Protein AF-A0ABD1VYQ7-F1 (afdb_monomer)

Solvent-accessible surface area (backbone atoms only — not comparable to full-atom values): 8147 Å² total; per-residue (Å²): 111,73,67,60,49,53,51,50,53,52,51,51,54,52,51,51,54,52,51,53,52,49,52,53,50,50,51,54,54,51,54,52,50,52,52,52,52,51,50,53,52,52,53,53,51,52,51,52,55,49,52,52,50,53,52,49,52,54,52,54,50,53,51,52,54,50,54,49,51,51,52,52,51,52,49,52,52,52,54,51,52,48,55,48,51,52,52,50,46,64,75,44,36,84,79,34,71,69,36,50,56,53,52,53,42,53,52,26,49,55,51,45,54,51,51,53,48,44,50,71,80,40,68,87,54,84,53,64,74,53,46,73,71,54,52,72,58,83,77,90,82,84,83,89,127

Organism: NCBI:txid126358

Mean predicted aligned error: 12.28 Å

Secondary structure (DSSP, 8-state):
-HHHHHHHHHHHHHHHHHHHHHHHHHHHHHHHHHHHHHHHHHHHHHHHHHHHHHHHHHHHHHHHHHHHHHHHHHHHHHHHHHHHHHHHHHHHGGGSHHHHHHHHHHHHHHHHHHHHHHHHH-TTS--HHHHTTSPPPP-TT----

Radius of gyration: 52.6 Å; Cα contacts (8 Å, |Δi|>4): 27; chains: 1; bounding box: 105×37×137 Å

pLDDT: mean 91.6, std 10.21, range [45.59, 98.38]

Foldseek 3Di:
DVVVVVVVVVVVVVVVVVVVVVVVVVVVVVVVVVVVVVVVVVVVVVVVVVVVVVVVVVVVVVVVVVVVVVVVVVVVVVVVVVVVVVVVCVVCVCVDPVVVLVVLLVVLVVLVVVLVCCCVVPVVDDCPVVCVVRPHHDPPDPDDD

Structure (mmCIF, N/CA/C/O backbone):
data_AF-A0ABD1VYQ7-F1
#
_entry.id   AF-A0ABD1VYQ7-F1
#
loop_
_atom_site.group_PDB
_atom_site.id
_atom_site.type_symbol
_atom_site.label_atom_id
_atom_site.label_alt_id
_atom_site.label_comp_id
_atom_site.label_asym_id
_atom_site.label_entity_id
_atom_site.label_seq_id
_atom_site.pdbx_PDB_ins_code
_atom_site.Cartn_x
_atom_site.Cartn_y
_atom_site.Cartn_z
_atom_site.occupancy
_atom_site.B_iso_or_equiv
_atom_site.auth_seq_id
_atom_site.auth_comp_id
_atom_site.auth_asym_id
_atom_site.auth_atom_id
_atom_site.pdbx_PDB_model_num
ATOM 1 N N . MET A 1 1 ? 49.068 3.604 -83.133 1.00 63.12 1 MET A N 1
ATOM 2 C CA . MET A 1 1 ? 49.967 4.238 -82.145 1.00 63.12 1 MET A CA 1
ATOM 3 C C . MET A 1 1 ? 49.344 5.484 -81.513 1.00 63.12 1 MET A C 1
ATOM 5 O O . MET A 1 1 ? 49.125 5.443 -80.318 1.00 63.12 1 MET A O 1
ATOM 9 N N . GLU A 1 2 ? 48.982 6.552 -82.245 1.00 71.56 2 GLU A N 1
ATOM 10 C CA . GLU A 1 2 ? 48.307 7.728 -81.630 1.00 71.56 2 GLU A CA 1
ATOM 11 C C . GLU A 1 2 ? 46.858 7.477 -81.169 1.00 71.56 2 GLU A C 1
ATOM 13 O O . GLU A 1 2 ? 46.436 8.017 -80.149 1.00 71.56 2 GLU A O 1
ATOM 18 N N . ALA A 1 3 ? 46.087 6.668 -81.906 1.00 76.12 3 ALA A N 1
ATOM 19 C CA . ALA A 1 3 ? 44.715 6.314 -81.525 1.00 76.12 3 ALA A CA 1
ATOM 20 C C . ALA A 1 3 ? 44.681 5.467 -80.240 1.00 76.12 3 ALA A C 1
ATOM 22 O O . ALA A 1 3 ? 43.918 5.772 -79.328 1.00 76.12 3 ALA A O 1
ATOM 23 N N . ASP A 1 4 ? 45.585 4.490 -80.137 1.00 79.19 4 ASP A N 1
ATOM 24 C CA . ASP A 1 4 ? 45.725 3.611 -78.967 1.00 79.19 4 ASP A CA 1
ATOM 25 C C . ASP A 1 4 ? 46.135 4.396 -77.709 1.00 79.19 4 ASP A C 1
ATOM 27 O O . ASP A 1 4 ? 45.692 4.098 -76.602 1.00 79.19 4 ASP A O 1
ATOM 31 N N . LEU A 1 5 ? 46.953 5.443 -77.879 1.00 79.75 5 LEU A N 1
ATOM 32 C CA . LEU A 1 5 ? 47.380 6.320 -76.786 1.00 79.75 5 LEU A CA 1
ATOM 33 C C . LEU A 1 5 ? 46.206 7.152 -76.246 1.00 79.75 5 LEU A C 1
ATOM 35 O O . LEU A 1 5 ? 45.995 7.212 -75.039 1.00 79.75 5 LEU A O 1
ATOM 39 N N . LYS A 1 6 ? 45.378 7.716 -77.138 1.00 83.88 6 LYS A N 1
ATOM 40 C CA . LYS A 1 6 ? 44.167 8.464 -76.752 1.00 83.88 6 LYS A CA 1
ATOM 41 C C . LYS A 1 6 ? 43.122 7.585 -76.065 1.00 83.88 6 LYS A C 1
ATOM 43 O O . LYS A 1 6 ? 42.448 8.044 -75.144 1.00 83.88 6 LYS A O 1
ATOM 48 N N . GLU A 1 7 ? 42.971 6.341 -76.507 1.00 88.50 7 GLU A N 1
ATOM 49 C CA . GLU A 1 7 ? 42.069 5.376 -75.876 1.00 88.50 7 GLU A CA 1
ATOM 50 C C . GLU A 1 7 ? 42.568 4.972 -74.483 1.00 88.50 7 GLU A C 1
ATOM 52 O O . GLU A 1 7 ? 41.796 4.977 -73.523 1.00 88.50 7 GLU A O 1
ATOM 57 N N . SER A 1 8 ? 43.873 4.721 -74.342 1.00 86.88 8 SER A N 1
ATOM 58 C CA . SER A 1 8 ? 44.510 4.469 -73.046 1.00 86.88 8 SER A CA 1
ATOM 59 C C . SER A 1 8 ? 44.307 5.634 -72.070 1.00 86.88 8 SER A C 1
ATOM 61 O O . SER A 1 8 ? 43.923 5.409 -70.923 1.00 86.88 8 SER A O 1
ATOM 63 N N . ASP A 1 9 ? 44.486 6.879 -72.518 1.00 90.81 9 ASP A N 1
ATOM 64 C CA . ASP A 1 9 ? 44.281 8.070 -71.683 1.00 90.81 9 ASP A CA 1
ATOM 65 C C . ASP A 1 9 ? 42.811 8.248 -71.268 1.00 90.81 9 ASP A C 1
ATOM 67 O O . ASP A 1 9 ? 42.515 8.599 -70.122 1.00 90.81 9 ASP A O 1
ATOM 71 N N . SER A 1 10 ? 41.868 7.954 -72.171 1.00 90.94 10 SER A N 1
ATOM 72 C CA . SER A 1 10 ? 40.433 7.975 -71.861 1.00 90.94 10 SER A CA 1
ATOM 73 C C . SER A 1 10 ? 40.059 6.914 -70.819 1.00 90.94 10 SER A C 1
ATOM 75 O O . SER A 1 10 ? 39.318 7.199 -69.873 1.00 90.94 10 SER A O 1
ATOM 77 N N . ASN A 1 11 ? 40.627 5.713 -70.941 1.00 93.56 11 ASN A N 1
ATOM 78 C CA . ASN A 1 11 ? 40.425 4.620 -69.996 1.00 93.56 11 ASN A CA 1
ATOM 79 C C . ASN A 1 11 ? 41.018 4.937 -68.618 1.00 93.56 11 ASN A C 1
ATOM 81 O O . ASN A 1 11 ? 40.340 4.731 -67.611 1.00 93.56 11 ASN A O 1
ATOM 85 N N . LEU A 1 12 ? 42.228 5.502 -68.559 1.00 93.81 12 LEU A N 1
ATOM 86 C CA . LEU A 1 12 ? 42.844 5.948 -67.305 1.00 93.81 12 LEU A CA 1
ATOM 87 C C . LEU A 1 12 ? 42.006 7.029 -66.617 1.00 93.81 12 LEU A C 1
ATOM 89 O O . LEU A 1 12 ? 41.763 6.943 -65.415 1.00 93.81 12 LEU A O 1
ATOM 93 N N . LEU A 1 13 ? 41.499 8.012 -67.367 1.00 94.19 13 LEU A N 1
ATOM 94 C CA . LEU A 1 13 ? 40.641 9.059 -66.810 1.00 94.19 13 LEU A CA 1
ATOM 95 C C . LEU A 1 13 ? 39.334 8.490 -66.235 1.00 94.19 13 LEU A C 1
ATOM 97 O O . LEU A 1 13 ? 38.886 8.921 -65.169 1.00 94.19 13 LEU A O 1
ATOM 101 N N . ASN A 1 14 ? 38.720 7.528 -66.925 1.00 94.88 14 ASN A N 1
ATOM 102 C CA . ASN A 1 14 ? 37.514 6.859 -66.441 1.00 94.88 14 ASN A CA 1
ATOM 103 C C . ASN A 1 14 ? 37.789 6.025 -65.185 1.00 94.88 14 ASN A C 1
ATOM 105 O O . ASN A 1 14 ? 36.996 6.078 -64.244 1.00 94.88 14 ASN A O 1
ATOM 109 N N . LEU A 1 15 ? 38.919 5.314 -65.139 1.00 95.12 15 LEU A N 1
ATOM 110 C CA . LEU A 1 15 ? 39.322 4.528 -63.975 1.00 95.12 15 LEU A CA 1
ATOM 111 C C . LEU A 1 15 ? 39.554 5.422 -62.748 1.00 95.12 15 LEU A C 1
ATOM 113 O O . LEU A 1 15 ? 39.069 5.112 -61.663 1.00 95.12 15 LEU A O 1
ATOM 117 N N . THR A 1 16 ? 40.221 6.567 -62.926 1.00 94.25 16 THR A N 1
ATOM 118 C CA . THR A 1 16 ? 40.441 7.550 -61.854 1.00 94.25 16 THR A CA 1
ATOM 119 C C . THR A 1 16 ? 39.118 8.068 -61.296 1.00 94.25 16 THR A C 1
ATOM 121 O O . THR A 1 16 ? 38.913 8.048 -60.087 1.00 94.25 16 THR A O 1
ATOM 124 N N . LYS A 1 17 ? 38.161 8.432 -62.162 1.00 95.19 17 LYS A N 1
ATOM 125 C CA . LYS A 1 17 ? 36.826 8.869 -61.718 1.00 95.19 17 LYS A CA 1
ATOM 126 C C . LYS A 1 17 ? 36.084 7.783 -60.943 1.00 95.19 17 LYS A C 1
ATOM 128 O O . LYS A 1 17 ? 35.416 8.087 -59.960 1.00 95.19 17 LYS A O 1
ATOM 133 N N . GLN A 1 18 ? 36.175 6.527 -61.381 1.00 95.56 18 GLN A N 1
ATOM 134 C CA . GLN A 1 18 ? 35.565 5.403 -60.668 1.00 95.56 18 GLN A CA 1
ATOM 135 C C . GLN A 1 18 ? 36.207 5.192 -59.296 1.00 95.56 18 GLN A C 1
ATOM 137 O O . GLN A 1 18 ? 35.486 4.975 -58.322 1.00 95.56 18 GLN A O 1
ATOM 142 N N . LEU A 1 19 ? 37.534 5.301 -59.207 1.00 95.69 19 LEU A N 1
ATOM 143 C CA . LEU A 1 19 ? 38.271 5.181 -57.953 1.00 95.69 19 LEU A CA 1
ATOM 144 C C . LEU A 1 19 ? 37.898 6.297 -56.970 1.00 95.69 19 LEU A C 1
ATOM 146 O O . LEU A 1 19 ? 37.615 6.013 -55.808 1.00 95.69 19 LEU A O 1
ATOM 150 N N . ASP A 1 20 ? 37.821 7.544 -57.434 1.00 95.81 20 ASP A N 1
ATOM 151 C CA . ASP A 1 20 ? 37.406 8.682 -56.607 1.00 95.81 20 ASP A CA 1
ATOM 152 C C . ASP A 1 20 ? 35.987 8.488 -56.062 1.00 95.81 20 ASP A C 1
ATOM 154 O O . ASP A 1 20 ? 35.724 8.716 -54.878 1.00 95.81 20 ASP A O 1
ATOM 158 N N . ASN A 1 21 ? 35.075 7.993 -56.903 1.00 95.88 21 ASN A N 1
ATOM 159 C CA . ASN A 1 21 ? 33.694 7.737 -56.508 1.00 95.88 21 ASN A CA 1
ATOM 160 C C . ASN A 1 21 ? 33.586 6.568 -55.513 1.00 95.88 21 ASN A C 1
ATOM 162 O O . ASN A 1 21 ? 32.807 6.626 -54.556 1.00 95.88 21 ASN A O 1
ATOM 166 N N . ALA A 1 22 ? 34.391 5.518 -55.697 1.00 95.38 22 ALA A N 1
ATOM 167 C CA . ALA A 1 22 ? 34.472 4.395 -54.768 1.00 95.38 22 ALA A CA 1
ATOM 168 C C . ALA A 1 22 ? 35.029 4.839 -53.406 1.00 95.38 22 ALA A C 1
ATOM 170 O O . ALA A 1 22 ? 34.446 4.513 -52.372 1.00 95.38 22 ALA A O 1
ATOM 171 N N . ASN A 1 23 ? 36.086 5.656 -53.399 1.00 96.56 23 ASN A N 1
ATOM 172 C CA . ASN A 1 23 ? 36.675 6.216 -52.183 1.00 96.56 23 ASN A CA 1
ATOM 173 C C . ASN A 1 23 ? 35.684 7.114 -51.427 1.00 96.56 23 ASN A C 1
ATOM 175 O O . ASN A 1 23 ? 35.545 6.995 -50.208 1.00 96.56 23 ASN A O 1
ATOM 179 N N . ALA A 1 24 ? 34.952 7.980 -52.136 1.00 96.00 24 ALA A N 1
ATOM 180 C CA . ALA A 1 24 ? 33.905 8.810 -51.540 1.00 96.00 24 ALA A CA 1
ATOM 181 C C . ALA A 1 24 ? 32.791 7.955 -50.915 1.00 96.00 24 ALA A C 1
ATOM 183 O O . ALA A 1 24 ? 32.386 8.191 -49.776 1.00 96.00 24 ALA A O 1
ATOM 184 N N . THR A 1 25 ? 32.346 6.917 -51.626 1.00 96.12 25 THR A N 1
ATOM 185 C CA . THR A 1 25 ? 31.327 5.983 -51.128 1.00 96.12 25 THR A CA 1
ATOM 186 C C .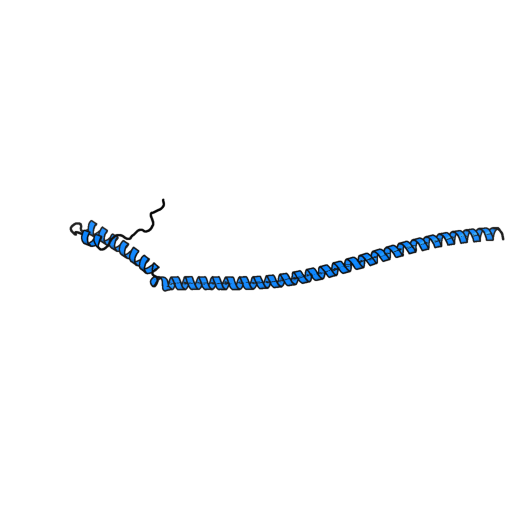 THR A 1 25 ? 31.809 5.233 -49.886 1.00 96.12 25 THR A C 1
ATOM 188 O O . THR A 1 25 ? 31.079 5.136 -48.900 1.00 96.12 25 THR A O 1
ATOM 191 N N . GLN A 1 26 ? 33.053 4.746 -49.890 1.00 96.75 26 GLN A N 1
ATOM 192 C CA . GLN A 1 26 ? 33.647 4.057 -48.746 1.00 96.75 26 GLN A CA 1
ATOM 193 C C . GLN A 1 26 ? 33.742 4.971 -47.522 1.00 96.75 26 GLN A C 1
ATOM 195 O O . GLN A 1 26 ? 33.447 4.531 -46.410 1.00 96.75 26 GLN A O 1
ATOM 200 N N . LYS A 1 27 ? 34.109 6.243 -47.715 1.00 96.94 27 LYS A N 1
ATOM 201 C CA . LYS A 1 27 ? 34.154 7.229 -46.633 1.00 96.94 27 LYS A CA 1
ATOM 202 C C . LYS A 1 27 ? 32.776 7.424 -45.993 1.00 96.94 27 LYS A C 1
ATOM 204 O O . LYS A 1 27 ? 32.659 7.310 -44.777 1.00 96.94 27 LYS A O 1
ATOM 209 N N . VAL A 1 28 ? 31.735 7.637 -46.799 1.00 97.38 28 VAL A N 1
ATOM 210 C CA . VAL A 1 28 ? 30.359 7.798 -46.295 1.00 97.38 28 VAL A CA 1
ATOM 211 C C . VAL A 1 28 ? 29.884 6.537 -45.566 1.00 97.38 28 VAL A C 1
ATOM 213 O O . VAL A 1 28 ? 29.281 6.629 -44.498 1.00 97.38 28 VAL A O 1
ATOM 216 N N . ALA A 1 29 ? 30.189 5.348 -46.095 1.00 96.88 29 ALA A N 1
ATOM 217 C CA . ALA A 1 29 ? 29.842 4.088 -45.442 1.00 96.88 29 ALA A CA 1
ATOM 218 C C . ALA A 1 29 ? 30.548 3.918 -44.084 1.00 96.88 29 ALA A C 1
ATOM 220 O O . ALA A 1 29 ? 29.930 3.448 -43.126 1.00 96.88 29 ALA A O 1
ATOM 221 N N . ALA A 1 30 ? 31.816 4.325 -43.980 1.00 97.50 30 ALA A N 1
ATOM 222 C CA . ALA A 1 30 ? 32.566 4.289 -42.727 1.00 97.50 30 ALA A CA 1
ATOM 223 C C . ALA A 1 30 ? 31.980 5.253 -41.680 1.00 97.50 30 ALA A C 1
ATOM 225 O O . ALA A 1 30 ? 31.756 4.844 -40.541 1.00 97.50 30 ALA A O 1
ATOM 226 N N . GLU A 1 31 ? 31.660 6.489 -42.074 1.00 97.50 31 GLU A N 1
ATOM 227 C CA . GLU A 1 31 ? 31.029 7.489 -41.197 1.00 97.50 31 GLU A CA 1
ATOM 228 C C . GLU A 1 31 ? 29.645 7.025 -40.711 1.00 97.50 31 GLU A C 1
ATOM 230 O O . GLU A 1 31 ? 29.326 7.130 -39.524 1.00 97.50 31 GLU A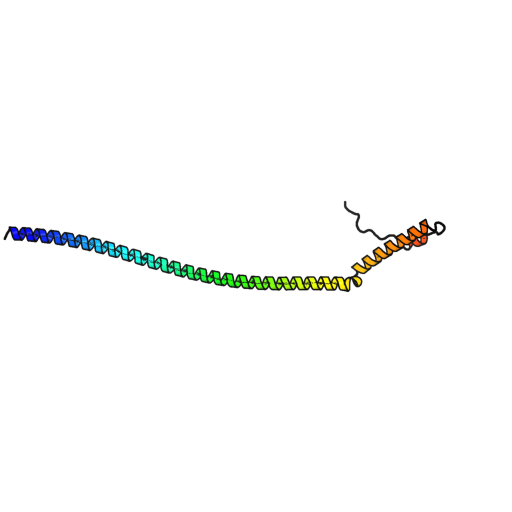 O 1
ATOM 235 N N . ALA A 1 32 ? 28.837 6.436 -41.599 1.00 97.81 32 ALA A N 1
ATOM 236 C CA . ALA A 1 32 ? 27.535 5.877 -41.241 1.00 97.81 32 ALA A CA 1
ATOM 237 C C . ALA A 1 32 ? 27.659 4.714 -40.242 1.00 97.81 32 ALA A C 1
ATOM 239 O O . ALA A 1 32 ? 26.883 4.626 -39.287 1.00 97.81 32 ALA A O 1
ATOM 240 N N . LEU A 1 33 ? 28.653 3.838 -40.425 1.00 97.75 33 LEU A N 1
ATOM 241 C CA . LEU A 1 33 ? 28.913 2.726 -39.511 1.00 97.75 33 LEU A CA 1
ATOM 242 C C . LEU A 1 33 ? 29.394 3.217 -38.139 1.00 97.75 33 LEU A C 1
ATOM 244 O O . LEU A 1 33 ? 28.987 2.673 -37.110 1.00 97.75 33 LEU A O 1
ATOM 248 N N . GLU A 1 34 ? 30.237 4.249 -38.101 1.00 98.12 34 GLU A N 1
ATOM 249 C CA . GLU A 1 34 ? 30.681 4.869 -36.853 1.00 98.12 34 GLU A CA 1
ATOM 250 C C . GLU A 1 34 ? 29.502 5.490 -36.090 1.00 98.12 34 GLU A C 1
ATOM 252 O O . GLU A 1 34 ? 29.325 5.215 -34.899 1.00 98.12 34 GLU A O 1
ATOM 257 N N . ALA A 1 35 ? 28.644 6.246 -36.782 1.00 98.00 35 ALA A N 1
ATOM 258 C CA . ALA A 1 35 ? 27.439 6.831 -36.199 1.00 98.00 35 ALA A CA 1
ATOM 259 C C . ALA A 1 35 ? 26.486 5.754 -35.653 1.00 98.00 35 ALA A C 1
ATOM 261 O O . ALA A 1 35 ? 26.027 5.854 -34.512 1.00 98.00 35 ALA A O 1
ATOM 262 N N . ALA A 1 36 ? 26.252 4.683 -36.417 1.00 97.94 36 ALA A N 1
ATOM 263 C CA . ALA A 1 36 ? 25.416 3.563 -35.988 1.00 97.94 36 ALA A CA 1
ATOM 264 C C . ALA A 1 36 ? 25.991 2.849 -34.753 1.00 97.94 36 ALA A C 1
ATOM 266 O O . ALA A 1 36 ? 25.260 2.526 -33.815 1.00 97.94 36 ALA A O 1
ATOM 267 N N . ASN A 1 37 ? 27.308 2.638 -34.708 1.00 98.06 37 ASN A N 1
ATOM 268 C CA . ASN A 1 37 ? 27.968 2.030 -33.555 1.00 98.06 37 ASN A CA 1
ATOM 269 C C . ASN A 1 37 ? 27.910 2.923 -32.312 1.00 98.06 37 ASN A C 1
ATOM 271 O O . ASN A 1 37 ? 27.745 2.414 -31.200 1.00 98.06 37 ASN A O 1
ATOM 275 N N . LYS A 1 38 ? 28.026 4.243 -32.483 1.00 98.25 38 LYS A N 1
ATOM 276 C CA . LYS A 1 38 ? 27.874 5.207 -31.392 1.00 98.25 38 LYS A CA 1
ATOM 277 C C . LYS A 1 38 ? 26.459 5.166 -30.817 1.00 98.25 38 LYS A C 1
ATOM 279 O O . LYS A 1 38 ? 26.308 5.057 -29.602 1.00 98.25 38 LYS A O 1
ATOM 284 N N . GLU A 1 39 ? 25.446 5.176 -31.678 1.00 98.00 39 GLU A N 1
ATOM 285 C CA . GLU A 1 39 ? 24.047 5.112 -31.248 1.00 98.00 39 GLU A CA 1
ATOM 286 C C . GLU A 1 39 ? 23.722 3.781 -30.564 1.00 98.00 39 GLU A C 1
ATOM 288 O O . GLU A 1 39 ? 23.113 3.760 -29.497 1.00 98.00 39 GLU A O 1
ATOM 293 N N . LYS A 1 40 ? 24.231 2.664 -31.095 1.00 98.25 40 LYS A N 1
ATOM 294 C CA . LYS A 1 40 ? 24.101 1.351 -30.452 1.00 98.25 40 LYS A CA 1
ATOM 295 C C . LYS A 1 40 ? 24.666 1.347 -29.029 1.00 98.25 40 LYS A C 1
ATOM 297 O O . LYS A 1 40 ? 24.041 0.790 -28.132 1.00 98.25 40 LYS A O 1
ATOM 302 N N . ARG A 1 41 ? 25.840 1.950 -28.803 1.00 98.25 41 ARG A N 1
ATOM 303 C CA . ARG A 1 41 ? 26.426 2.050 -27.453 1.00 98.25 41 ARG A CA 1
ATOM 304 C C . ARG A 1 41 ? 25.568 2.907 -26.526 1.00 98.25 41 ARG A C 1
ATOM 306 O O . ARG A 1 41 ? 25.369 2.515 -25.384 1.00 98.25 41 ARG A O 1
ATOM 313 N N . ARG A 1 42 ? 25.044 4.030 -27.024 1.00 98.38 42 ARG A N 1
ATOM 314 C CA . ARG A 1 42 ? 24.150 4.916 -26.266 1.00 98.38 42 ARG A CA 1
ATOM 315 C C . ARG A 1 42 ? 22.897 4.167 -25.801 1.00 98.38 42 ARG A C 1
ATOM 317 O O . ARG A 1 42 ? 22.602 4.167 -24.614 1.00 98.38 42 ARG A O 1
ATOM 324 N N . LEU A 1 43 ? 22.230 3.461 -26.714 1.00 98.38 43 LEU A N 1
ATOM 325 C CA . LEU A 1 43 ? 21.032 2.674 -26.410 1.00 98.38 43 LEU A CA 1
ATOM 326 C C . LEU A 1 43 ? 21.305 1.522 -25.434 1.00 98.38 43 LEU A C 1
ATOM 328 O O . LEU A 1 43 ? 20.471 1.235 -24.582 1.00 98.38 43 LEU A O 1
ATOM 332 N N . LEU A 1 44 ? 22.466 0.865 -25.536 1.00 98.25 44 LEU A N 1
ATOM 333 C CA . LEU A 1 44 ? 22.857 -0.179 -24.583 1.00 98.25 44 LEU A CA 1
ATOM 334 C C . LEU A 1 44 ? 23.044 0.373 -23.169 1.00 98.25 44 LEU A C 1
ATOM 336 O O . LEU A 1 44 ? 22.687 -0.302 -22.209 1.00 98.25 44 LEU A O 1
ATOM 340 N N . GLU A 1 45 ? 23.593 1.577 -23.035 1.00 98.31 45 GLU A N 1
ATOM 341 C CA . GLU A 1 45 ? 23.772 2.203 -21.726 1.00 98.31 45 GLU A CA 1
ATOM 342 C C . GLU A 1 45 ? 22.437 2.667 -21.130 1.00 98.31 45 GLU A C 1
ATOM 344 O O . GLU A 1 45 ? 22.168 2.426 -19.957 1.00 98.31 45 GLU A O 1
ATOM 349 N N . GLU A 1 46 ? 21.548 3.231 -21.954 1.00 98.31 46 GLU A N 1
ATOM 350 C CA . GLU A 1 46 ? 20.180 3.555 -21.528 1.00 98.31 46 GLU A CA 1
ATOM 351 C C . GLU A 1 46 ? 19.402 2.314 -21.084 1.00 98.31 46 GLU A C 1
ATOM 353 O O . GLU A 1 46 ? 18.675 2.367 -20.095 1.00 98.31 46 GLU A O 1
ATOM 358 N N . ALA A 1 47 ? 19.558 1.192 -21.793 1.00 98.19 47 ALA A N 1
ATOM 359 C CA . ALA A 1 47 ? 18.913 -0.063 -21.425 1.00 98.19 47 ALA A CA 1
ATOM 360 C C . ALA A 1 47 ? 19.387 -0.558 -20.051 1.00 98.19 47 ALA A C 1
ATOM 362 O O . ALA A 1 47 ? 18.554 -0.877 -19.209 1.00 98.19 47 ALA A O 1
ATOM 363 N N . LYS A 1 48 ? 20.701 -0.537 -19.786 1.00 98.00 48 LYS A N 1
ATOM 364 C CA . LYS A 1 48 ? 21.248 -0.914 -18.472 1.00 98.00 48 LYS A CA 1
ATOM 365 C C . LYS A 1 48 ? 20.741 -0.016 -17.350 1.00 98.00 48 LYS A C 1
ATOM 367 O O . LYS A 1 48 ? 20.320 -0.520 -16.317 1.00 98.00 48 LYS A O 1
ATOM 372 N N . SER A 1 49 ? 20.742 1.300 -17.566 1.00 97.88 49 SER A N 1
ATOM 373 C CA . SER A 1 49 ? 20.241 2.252 -16.571 1.00 97.88 49 SER A CA 1
ATOM 374 C C . SER A 1 49 ? 18.762 2.006 -16.250 1.00 97.88 49 SER A C 1
ATOM 376 O O . SER A 1 49 ? 18.374 2.034 -15.084 1.00 97.88 49 SER A O 1
ATOM 378 N N . ARG A 1 50 ? 17.941 1.692 -17.262 1.00 97.94 50 ARG A N 1
ATOM 379 C CA . ARG A 1 50 ? 16.534 1.315 -17.055 1.00 97.94 50 ARG A CA 1
ATOM 380 C C . ARG A 1 50 ? 16.384 -0.015 -16.323 1.00 97.94 50 ARG A C 1
ATOM 382 O O . ARG A 1 50 ? 15.492 -0.137 -15.490 1.00 97.94 50 ARG A O 1
ATOM 389 N N . ASP A 1 51 ? 17.230 -1.001 -16.609 1.00 98.19 51 ASP A N 1
ATOM 390 C CA . ASP A 1 51 ? 17.204 -2.287 -15.904 1.00 98.19 51 ASP A CA 1
ATOM 391 C C . ASP A 1 51 ? 17.522 -2.114 -14.408 1.00 98.19 51 ASP A C 1
ATOM 393 O O . ASP A 1 51 ? 16.867 -2.724 -13.559 1.00 98.19 51 ASP A O 1
ATOM 397 N N . GLU A 1 52 ? 18.475 -1.240 -14.072 1.00 97.94 52 GLU A N 1
ATOM 398 C CA . GLU A 1 52 ? 18.795 -0.875 -12.688 1.00 97.94 52 GLU A CA 1
ATOM 399 C C . GLU A 1 52 ? 17.623 -0.164 -11.998 1.00 97.94 52 GLU A C 1
ATOM 401 O O . GLU A 1 52 ? 17.255 -0.533 -10.880 1.00 97.94 52 GLU A O 1
ATOM 406 N N . GLU A 1 53 ? 16.982 0.794 -12.675 1.00 98.19 53 GLU A N 1
ATOM 407 C CA . GLU A 1 53 ? 15.795 1.494 -12.166 1.00 98.19 53 GLU A CA 1
ATOM 408 C C . GLU A 1 53 ? 14.634 0.520 -11.907 1.00 98.19 53 GLU A C 1
ATOM 410 O O . GLU A 1 53 ? 14.049 0.512 -10.822 1.00 98.19 53 GLU A O 1
ATOM 415 N N . ILE A 1 54 ? 14.345 -0.372 -12.860 1.00 98.25 54 ILE A N 1
ATOM 416 C CA . ILE A 1 54 ? 13.312 -1.406 -12.716 1.00 98.25 54 ILE A CA 1
ATOM 417 C C . ILE A 1 54 ? 13.639 -2.341 -11.547 1.00 98.25 54 ILE A C 1
ATOM 419 O O . ILE A 1 54 ? 12.739 -2.730 -10.797 1.00 98.25 54 ILE A O 1
ATOM 423 N N . SER A 1 55 ? 14.908 -2.713 -11.368 1.00 97.50 55 SER A N 1
ATOM 424 C CA . SER A 1 55 ? 15.331 -3.530 -10.229 1.00 97.50 55 SER A CA 1
ATOM 425 C C . SER A 1 55 ? 15.116 -2.807 -8.896 1.00 97.50 55 SER A C 1
ATOM 427 O O . SER A 1 55 ? 14.675 -3.439 -7.934 1.00 97.50 55 SER A O 1
ATOM 429 N N . GLY A 1 56 ? 15.397 -1.502 -8.834 1.00 98.25 56 GLY A N 1
ATOM 430 C CA . GLY A 1 56 ? 15.120 -0.664 -7.666 1.00 98.25 56 GLY A CA 1
ATOM 431 C C . GLY A 1 56 ? 13.628 -0.633 -7.335 1.00 98.25 56 GLY A C 1
ATOM 432 O O . GLY A 1 56 ? 13.232 -1.019 -6.238 1.00 98.25 56 GLY A O 1
ATOM 433 N N . LEU A 1 57 ? 12.791 -0.318 -8.325 1.00 98.38 57 LEU A N 1
ATOM 434 C CA . LEU A 1 57 ? 11.335 -0.264 -8.165 1.00 98.38 57 LEU A CA 1
ATOM 435 C C . LEU A 1 57 ? 10.732 -1.600 -7.711 1.00 98.38 57 LEU A C 1
ATOM 437 O O . LEU A 1 57 ? 9.808 -1.620 -6.902 1.00 98.38 57 LEU A O 1
ATOM 441 N N . ARG A 1 58 ? 11.257 -2.733 -8.194 1.00 98.12 58 ARG A N 1
ATOM 442 C CA . ARG A 1 58 ? 10.820 -4.064 -7.737 1.00 98.12 58 ARG A CA 1
ATOM 443 C C . ARG A 1 58 ? 11.135 -4.309 -6.265 1.00 98.12 58 ARG A C 1
ATOM 445 O O . ARG A 1 58 ? 10.337 -4.942 -5.579 1.00 98.12 58 ARG A O 1
ATOM 452 N N . LYS A 1 59 ? 12.285 -3.831 -5.788 1.00 98.06 59 LYS A N 1
ATOM 453 C CA . LYS A 1 59 ? 12.664 -3.936 -4.377 1.00 98.06 59 LYS A CA 1
ATOM 454 C C . LYS A 1 59 ? 11.766 -3.060 -3.505 1.00 98.06 59 LYS A C 1
ATOM 456 O O . LYS A 1 59 ? 11.282 -3.531 -2.482 1.00 98.06 59 LYS A O 1
ATOM 461 N N . ASP A 1 60 ? 11.513 -1.828 -3.933 1.00 98.19 60 ASP A N 1
ATOM 462 C CA . ASP A 1 60 ? 10.645 -0.904 -3.201 1.00 98.19 60 ASP A CA 1
ATOM 463 C C . ASP A 1 60 ? 9.207 -1.428 -3.124 1.00 98.19 60 ASP A C 1
ATOM 465 O O . ASP A 1 60 ? 8.586 -1.368 -2.065 1.00 98.19 60 ASP A O 1
ATOM 469 N N . LEU A 1 61 ? 8.704 -2.026 -4.210 1.00 98.12 61 LEU A N 1
ATOM 470 C CA . LEU A 1 61 ? 7.398 -2.682 -4.223 1.00 98.12 61 LEU A CA 1
ATOM 471 C C . LEU A 1 61 ? 7.325 -3.837 -3.214 1.00 98.12 61 LEU A C 1
ATOM 473 O O . LEU A 1 61 ? 6.350 -3.927 -2.475 1.00 98.12 61 LEU A O 1
ATOM 477 N N . ALA A 1 62 ? 8.351 -4.691 -3.156 1.00 97.50 62 ALA A N 1
ATOM 478 C CA . ALA A 1 62 ? 8.391 -5.800 -2.203 1.00 97.50 62 ALA A CA 1
ATOM 479 C C . ALA A 1 62 ? 8.380 -5.304 -0.746 1.00 97.50 62 ALA A C 1
ATOM 481 O O . ALA A 1 62 ? 7.623 -5.823 0.071 1.00 97.50 62 ALA A O 1
ATOM 482 N N . ASN A 1 63 ? 9.152 -4.257 -0.439 1.00 97.75 63 ASN A N 1
ATOM 483 C CA . ASN A 1 63 ? 9.148 -3.645 0.892 1.00 97.75 63 ASN A CA 1
ATOM 484 C C . ASN A 1 63 ? 7.765 -3.069 1.239 1.00 97.75 63 ASN A C 1
ATOM 486 O O . ASN A 1 63 ? 7.244 -3.328 2.318 1.00 97.75 63 ASN A O 1
ATOM 490 N N . ALA A 1 64 ? 7.135 -2.346 0.308 1.00 97.75 64 ALA A N 1
ATOM 491 C CA . ALA A 1 64 ? 5.808 -1.771 0.523 1.00 97.75 64 ALA A CA 1
ATOM 492 C C . ALA A 1 64 ? 4.722 -2.843 0.743 1.00 97.75 64 ALA A C 1
ATOM 494 O O . ALA A 1 64 ? 3.770 -2.629 1.497 1.00 97.75 64 ALA A O 1
ATOM 495 N N . GLU A 1 65 ? 4.842 -4.004 0.094 1.00 97.81 65 GLU A N 1
ATOM 496 C CA . GLU A 1 65 ? 3.956 -5.145 0.340 1.00 97.81 65 GLU A CA 1
ATOM 497 C C . GLU A 1 65 ? 4.139 -5.738 1.740 1.00 97.81 65 GLU A C 1
ATOM 499 O O . GLU A 1 65 ? 3.152 -6.146 2.357 1.00 97.81 65 GLU A O 1
ATOM 504 N N . ASP A 1 66 ? 5.368 -5.786 2.251 1.00 97.81 66 ASP A N 1
ATOM 505 C CA . ASP A 1 66 ? 5.644 -6.266 3.604 1.00 97.81 66 ASP A CA 1
ATOM 506 C C . ASP A 1 66 ? 5.161 -5.271 4.668 1.00 97.81 66 ASP A C 1
ATOM 508 O O . ASP A 1 66 ? 4.441 -5.681 5.583 1.00 97.81 66 ASP A O 1
ATOM 512 N N . ASP A 1 67 ? 5.403 -3.970 4.480 1.00 98.00 67 ASP A N 1
ATOM 513 C CA . ASP A 1 67 ? 4.869 -2.904 5.342 1.00 98.00 67 ASP A CA 1
ATOM 514 C C . ASP A 1 67 ? 3.334 -2.967 5.417 1.00 98.00 67 ASP A C 1
ATOM 516 O O . ASP A 1 67 ? 2.726 -2.843 6.485 1.00 98.00 67 ASP A O 1
ATOM 520 N N . LYS A 1 68 ? 2.677 -3.217 4.276 1.00 97.94 68 LYS A N 1
ATOM 521 C CA . LYS A 1 68 ? 1.222 -3.382 4.219 1.00 97.94 68 LYS A CA 1
ATOM 522 C C . LYS A 1 68 ? 0.752 -4.581 5.047 1.00 97.94 68 LYS A C 1
ATOM 524 O O . LYS A 1 68 ? -0.248 -4.463 5.757 1.00 97.94 68 LYS A O 1
ATOM 529 N N . LYS A 1 69 ? 1.436 -5.728 4.970 1.00 97.44 69 LYS A N 1
ATOM 530 C CA . LYS A 1 69 ? 1.082 -6.918 5.768 1.00 97.44 69 LYS A CA 1
ATOM 531 C C . LYS A 1 69 ? 1.232 -6.645 7.261 1.00 97.44 69 LYS A C 1
ATOM 533 O O . LYS A 1 69 ? 0.370 -7.060 8.034 1.00 97.44 69 LYS A O 1
ATOM 538 N N . GLU A 1 70 ? 2.297 -5.954 7.662 1.00 97.38 70 GLU A N 1
ATOM 539 C CA . GLU A 1 70 ? 2.520 -5.584 9.061 1.00 97.38 70 GLU A CA 1
ATOM 540 C C . GLU A 1 70 ? 1.417 -4.646 9.566 1.00 97.38 70 GLU A C 1
ATOM 542 O O . GLU A 1 70 ? 0.819 -4.898 10.614 1.00 97.38 70 GLU A O 1
ATOM 547 N N . ALA A 1 71 ? 1.053 -3.631 8.778 1.00 97.56 71 ALA A N 1
ATOM 548 C CA . ALA A 1 71 ? -0.044 -2.728 9.107 1.00 97.56 71 ALA A CA 1
ATOM 549 C C . ALA A 1 71 ? -1.395 -3.460 9.227 1.00 97.56 71 ALA A C 1
ATOM 551 O O . ALA A 1 71 ? -2.167 -3.204 10.154 1.00 97.56 71 ALA A O 1
ATOM 552 N N . GLU A 1 72 ? -1.690 -4.401 8.324 1.00 97.81 72 GLU A N 1
ATOM 553 C CA . GLU A 1 72 ? -2.903 -5.225 8.393 1.00 97.81 72 GLU A CA 1
ATOM 554 C C . GLU A 1 72 ? -2.918 -6.142 9.626 1.00 97.81 72 GLU A C 1
ATOM 556 O O . GLU A 1 72 ? -3.973 -6.324 10.242 1.00 97.81 72 GLU A O 1
ATOM 561 N N . ALA A 1 73 ? -1.769 -6.701 10.013 1.00 97.25 73 ALA A N 1
ATOM 562 C CA . ALA A 1 73 ? -1.639 -7.495 11.231 1.00 97.25 73 ALA A CA 1
ATOM 563 C C . ALA A 1 73 ? -1.869 -6.639 12.487 1.00 97.25 73 ALA A C 1
ATOM 565 O O . ALA A 1 73 ? -2.676 -7.016 13.339 1.00 97.25 73 ALA A O 1
ATOM 566 N N . GLY A 1 74 ? -1.245 -5.459 12.559 1.00 97.62 74 GLY A N 1
ATOM 567 C CA . GLY A 1 74 ? -1.435 -4.515 13.661 1.00 97.62 74 GLY A CA 1
ATOM 568 C C . GLY A 1 74 ? -2.886 -4.047 13.787 1.00 97.62 74 GLY A C 1
ATOM 569 O O . GLY A 1 74 ? -3.435 -4.005 14.888 1.00 97.62 74 GLY A O 1
ATOM 570 N N . LYS A 1 75 ? -3.560 -3.783 12.660 1.00 97.88 75 LYS A N 1
ATOM 571 C CA . LYS A 1 75 ? -4.989 -3.442 12.650 1.00 97.88 75 LYS A CA 1
ATOM 572 C C . LYS A 1 75 ? -5.844 -4.552 13.270 1.00 97.88 75 LYS A C 1
ATOM 574 O O . LYS A 1 75 ? -6.659 -4.262 14.142 1.00 97.88 75 LYS A O 1
ATOM 579 N N . LYS A 1 76 ? -5.637 -5.811 12.868 1.00 97.81 76 LYS A N 1
ATOM 580 C CA . LYS A 1 76 ? -6.376 -6.957 13.429 1.00 97.81 76 LYS A CA 1
ATOM 581 C C . LYS A 1 76 ? -6.136 -7.124 14.926 1.00 97.81 76 LYS A C 1
ATOM 583 O O . LYS A 1 76 ? -7.058 -7.479 15.654 1.00 97.81 76 LYS A O 1
ATOM 588 N N . GLU A 1 77 ? -4.915 -6.873 15.392 1.00 98.00 77 GLU A N 1
ATOM 589 C CA . GLU A 1 77 ? -4.603 -6.930 16.818 1.00 98.00 77 GLU A CA 1
ATOM 590 C C . GLU A 1 77 ?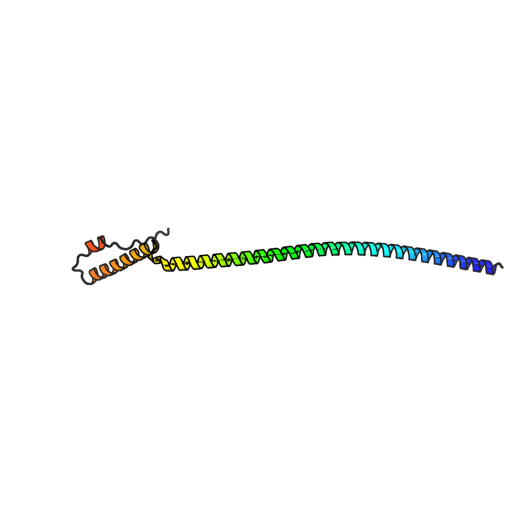 -5.357 -5.851 17.606 1.00 98.00 77 GLU A C 1
ATOM 592 O O . GLU A 1 77 ? -5.938 -6.149 18.650 1.00 98.00 77 GLU A O 1
ATOM 597 N N . VAL A 1 78 ? -5.397 -4.614 17.103 1.00 97.81 78 VAL A N 1
ATOM 598 C CA . VAL A 1 78 ? -6.155 -3.521 17.731 1.00 97.81 78 VAL A CA 1
ATOM 599 C C . VAL A 1 78 ? -7.651 -3.826 17.746 1.00 97.81 78 VAL A C 1
ATOM 601 O O . VAL A 1 78 ? -8.283 -3.670 18.788 1.00 97.81 78 VAL A O 1
ATOM 604 N N . GLU A 1 79 ? -8.209 -4.311 16.635 1.00 97.88 79 GLU A N 1
ATOM 605 C CA . GLU A 1 79 ? -9.618 -4.721 16.555 1.00 97.88 79 GLU A CA 1
ATOM 606 C C . GLU A 1 79 ? -9.939 -5.833 17.565 1.00 97.88 79 GLU A C 1
ATOM 608 O O . GLU A 1 79 ? -10.941 -5.753 18.273 1.00 97.88 79 GLU A O 1
ATOM 613 N N . ALA A 1 80 ? -9.064 -6.834 17.703 1.00 97.75 80 ALA A N 1
ATOM 614 C CA . ALA A 1 80 ? -9.235 -7.903 18.684 1.00 97.75 80 ALA A CA 1
ATOM 615 C C . ALA A 1 80 ? -9.142 -7.394 20.132 1.00 97.75 80 ALA A C 1
ATOM 617 O O . ALA A 1 80 ? -9.921 -7.812 20.988 1.00 97.75 80 ALA A O 1
ATOM 618 N N . ARG A 1 81 ? -8.208 -6.478 20.423 1.00 97.19 81 ARG A N 1
ATOM 619 C CA . ARG A 1 81 ? -8.084 -5.852 21.749 1.00 97.19 81 ARG A CA 1
ATOM 620 C C . ARG A 1 81 ? -9.316 -5.024 22.095 1.00 97.19 81 ARG A C 1
ATOM 622 O O . ARG A 1 81 ? -9.782 -5.113 23.226 1.00 97.19 81 ARG A O 1
ATOM 629 N N . LEU A 1 82 ? -9.847 -4.264 21.136 1.00 97.38 82 LEU A N 1
ATOM 630 C CA . LEU A 1 82 ? -11.065 -3.480 21.323 1.00 97.38 82 LEU A CA 1
ATOM 631 C C . LEU A 1 82 ? -12.267 -4.392 21.586 1.00 97.38 82 LEU A C 1
ATOM 633 O O . LEU A 1 82 ? -12.943 -4.209 22.590 1.00 97.38 82 LEU A O 1
ATOM 637 N N . ALA A 1 83 ? -12.468 -5.424 20.762 1.00 97.44 83 ALA A N 1
ATOM 638 C CA . ALA A 1 83 ? -13.558 -6.381 20.949 1.00 97.44 83 ALA A CA 1
ATOM 639 C C . ALA A 1 83 ? -13.483 -7.089 22.315 1.00 97.44 83 ALA A C 1
ATOM 641 O O . ALA A 1 83 ? -14.499 -7.272 22.982 1.00 97.44 83 ALA A O 1
ATOM 642 N N . ASN A 1 84 ? -12.276 -7.450 22.763 1.00 96.81 84 ASN A N 1
ATOM 643 C CA . ASN A 1 84 ? -12.077 -8.029 24.091 1.00 96.81 84 ASN A CA 1
ATOM 644 C C . ASN A 1 84 ? -12.372 -7.026 25.212 1.00 96.81 84 ASN A C 1
ATOM 646 O O . ASN A 1 84 ? -12.996 -7.402 26.198 1.00 96.81 84 ASN A O 1
ATOM 650 N N . ALA A 1 85 ? -11.947 -5.768 25.073 1.00 95.12 85 ALA A N 1
ATOM 651 C CA . ALA A 1 85 ? -12.222 -4.726 26.058 1.00 95.12 85 ALA A CA 1
ATOM 652 C C . ALA A 1 85 ? -13.723 -4.410 26.155 1.00 95.12 85 ALA A C 1
ATOM 654 O O . ALA A 1 85 ? -14.245 -4.257 27.255 1.00 95.12 85 ALA A O 1
ATOM 655 N N . GLU A 1 86 ? -14.432 -4.364 25.025 1.00 95.56 86 GLU A N 1
ATOM 656 C CA . GLU A 1 86 ? -15.888 -4.200 24.987 1.00 95.56 86 GLU A CA 1
ATOM 657 C C . GLU A 1 86 ? -16.600 -5.380 25.654 1.00 95.56 86 GLU A C 1
ATOM 659 O O . GLU A 1 86 ? -17.484 -5.181 26.488 1.00 95.56 86 GLU A O 1
ATOM 664 N N . ALA A 1 87 ? -16.195 -6.611 25.332 1.00 95.88 87 ALA A N 1
ATOM 665 C CA . ALA A 1 87 ? -16.761 -7.808 25.943 1.00 95.88 87 ALA A CA 1
ATOM 666 C C . ALA A 1 87 ? -16.528 -7.842 27.461 1.00 95.88 87 ALA A C 1
ATOM 668 O O . ALA A 1 87 ? -17.451 -8.155 28.215 1.00 95.88 87 ALA A O 1
ATOM 669 N N . ASP A 1 88 ? -15.322 -7.488 27.910 1.00 95.56 88 ASP A N 1
ATOM 670 C CA . ASP A 1 88 ? -14.973 -7.418 29.330 1.00 95.56 88 ASP A CA 1
ATOM 671 C C . ASP A 1 88 ? -15.762 -6.320 30.056 1.00 95.56 88 ASP A C 1
ATOM 673 O O . ASP A 1 88 ? -16.319 -6.562 31.128 1.00 95.56 88 ASP A O 1
ATOM 677 N N . PHE A 1 89 ? -15.900 -5.143 29.437 1.00 92.31 89 PHE A N 1
ATOM 678 C CA . PHE A 1 89 ? -16.720 -4.060 29.969 1.00 92.31 89 PHE A CA 1
ATOM 679 C C . PHE A 1 89 ? -18.182 -4.483 30.126 1.00 92.31 89 PHE A C 1
ATOM 681 O O . PHE A 1 89 ? -18.755 -4.293 31.194 1.00 92.31 89 PHE A O 1
ATOM 688 N N . VAL A 1 90 ? -18.792 -5.092 29.104 1.00 93.25 90 VAL A N 1
ATOM 689 C CA . VAL A 1 90 ? -20.191 -5.548 29.169 1.00 93.25 90 VAL A CA 1
ATOM 690 C C . VAL A 1 90 ? -20.368 -6.626 30.237 1.00 93.25 90 VAL A C 1
ATOM 692 O O . VAL A 1 90 ? -21.311 -6.557 31.027 1.00 93.25 90 VAL A O 1
ATOM 695 N N . ALA A 1 91 ? -19.456 -7.600 30.303 1.00 95.06 91 ALA A N 1
ATOM 696 C CA . ALA A 1 91 ? -19.510 -8.667 31.299 1.00 95.06 91 ALA A CA 1
ATOM 697 C C . ALA A 1 91 ? -19.423 -8.121 32.733 1.00 95.06 91 ALA A C 1
ATOM 699 O O . ALA A 1 91 ? -20.111 -8.613 33.630 1.00 95.06 91 ALA A O 1
ATOM 700 N N . ASN A 1 92 ? -18.623 -7.073 32.938 1.00 93.81 92 ASN A N 1
ATOM 701 C CA . ASN A 1 92 ? -18.346 -6.495 34.248 1.00 93.81 92 ASN A CA 1
ATOM 702 C C . ASN A 1 92 ? -19.053 -5.160 34.501 1.00 93.81 92 ASN A C 1
ATOM 704 O O . ASN A 1 92 ? -18.766 -4.518 35.509 1.00 93.81 92 ASN A O 1
ATOM 708 N N . PHE A 1 93 ? -19.998 -4.755 33.646 1.00 92.94 93 PHE A N 1
ATOM 709 C CA . PHE A 1 93 ? -20.655 -3.449 33.742 1.00 92.94 93 PHE A CA 1
ATOM 710 C C . PHE A 1 93 ? -21.267 -3.226 35.125 1.00 92.94 93 PHE A C 1
ATOM 712 O O . PHE A 1 93 ? -21.085 -2.170 35.721 1.00 92.94 93 PHE A O 1
ATOM 719 N N . HIS A 1 94 ? -21.894 -4.261 35.684 1.00 92.56 94 HIS A N 1
ATOM 720 C CA . HIS A 1 94 ? -22.505 -4.250 37.013 1.00 92.56 94 HIS A CA 1
ATOM 721 C C . HIS A 1 94 ? -21.537 -3.950 38.171 1.00 92.56 94 HIS A C 1
ATOM 723 O O . HIS A 1 94 ? -21.980 -3.578 39.253 1.00 92.56 94 HIS A O 1
ATOM 729 N N . ASN 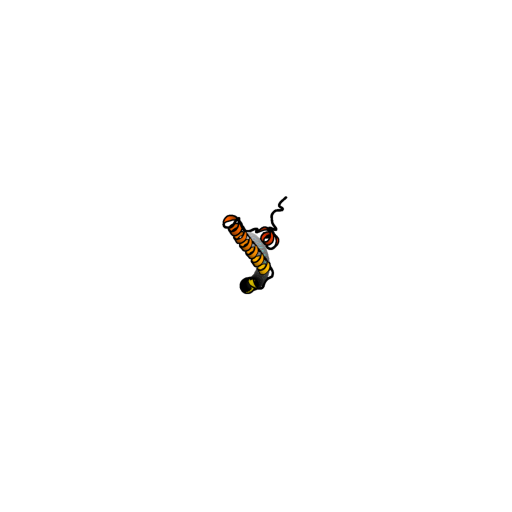A 1 95 ? -20.227 -4.097 37.954 1.00 93.06 95 ASN A N 1
ATOM 730 C CA . ASN A 1 95 ? -19.184 -3.785 38.932 1.00 93.06 95 ASN A CA 1
ATOM 731 C C . ASN A 1 95 ? -18.598 -2.377 38.746 1.00 93.06 95 ASN A C 1
ATOM 733 O O . ASN A 1 95 ? -17.634 -2.020 39.422 1.00 93.06 95 ASN A O 1
ATOM 737 N N . THR A 1 96 ? -19.126 -1.589 37.808 1.00 89.81 96 THR A N 1
ATOM 738 C CA . THR A 1 96 ? -18.642 -0.235 37.527 1.00 89.81 96 THR A CA 1
ATOM 739 C C . THR A 1 96 ? -19.420 0.811 38.319 1.00 89.81 96 THR A C 1
ATOM 741 O O . THR A 1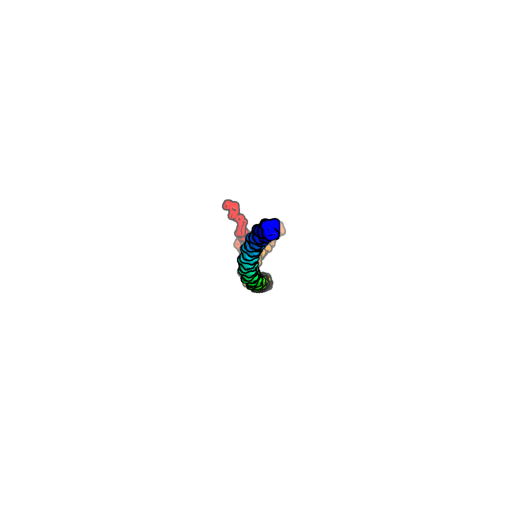 96 ? -20.604 0.648 38.604 1.00 89.81 96 THR A O 1
ATOM 744 N N . GLU A 1 97 ? -18.772 1.940 38.609 1.00 90.69 97 GLU A N 1
ATOM 745 C CA . GLU A 1 97 ? -19.433 3.116 39.190 1.00 90.69 97 GLU A CA 1
ATOM 746 C C . GLU A 1 97 ? -20.576 3.633 38.298 1.00 90.69 97 GLU A C 1
ATOM 748 O O . GLU A 1 97 ? -21.612 4.065 38.797 1.00 90.69 97 GLU A O 1
ATOM 753 N N . ALA A 1 98 ? -20.437 3.496 36.973 1.00 88.06 98 ALA A N 1
ATOM 754 C CA . ALA A 1 98 ? -21.491 3.827 36.020 1.00 88.06 98 ALA A CA 1
ATOM 755 C C . ALA A 1 98 ? -22.764 2.996 36.248 1.00 88.06 98 ALA A C 1
ATOM 757 O O . ALA A 1 98 ? -23.865 3.539 36.168 1.00 88.06 98 ALA A O 1
ATOM 758 N N . TYR A 1 99 ? -22.631 1.705 36.575 1.00 91.38 99 TYR A N 1
ATOM 759 C CA . TYR A 1 99 ? -23.784 0.887 36.943 1.00 91.38 99 TYR A CA 1
ATOM 760 C C . TYR A 1 99 ? -24.383 1.302 38.283 1.00 91.38 99 TYR A C 1
ATOM 762 O O . TYR A 1 99 ? -25.602 1.327 38.394 1.00 91.38 99 TYR A O 1
ATOM 770 N N . THR A 1 100 ? -23.570 1.661 39.280 1.00 91.50 100 THR A N 1
ATOM 771 C CA . THR A 1 100 ? -24.084 2.177 40.559 1.00 91.50 100 THR A CA 1
ATOM 772 C C . THR A 1 100 ? -24.955 3.412 40.337 1.00 91.50 100 THR A C 1
ATOM 774 O O . THR A 1 100 ? -26.104 3.431 40.768 1.00 91.50 100 THR A O 1
ATOM 777 N N . ASN A 1 101 ? -24.466 4.390 39.570 1.00 90.44 101 ASN A N 1
ATOM 778 C CA . ASN A 1 101 ? -25.226 5.600 39.244 1.00 90.44 101 ASN A CA 1
ATOM 779 C C . ASN A 1 101 ? -26.496 5.281 38.437 1.00 90.44 101 ASN A C 1
ATOM 781 O O . ASN A 1 101 ? -27.568 5.815 38.721 1.00 90.44 101 ASN A O 1
ATOM 785 N N . PHE A 1 102 ? -26.394 4.375 37.459 1.00 89.31 102 PHE A N 1
ATOM 786 C CA . PHE A 1 102 ? -27.539 3.887 36.687 1.00 89.31 102 PHE A CA 1
ATOM 787 C C . PHE A 1 102 ? -28.596 3.225 37.586 1.00 89.31 102 PHE A C 1
ATOM 789 O O . PHE A 1 102 ? -29.782 3.542 37.491 1.00 89.31 102 PHE A O 1
ATOM 796 N N . ALA A 1 103 ? -28.182 2.321 38.474 1.00 90.75 103 ALA A N 1
ATOM 797 C CA . ALA A 1 103 ? -29.074 1.591 39.364 1.00 90.75 103 ALA A CA 1
ATOM 798 C C . ALA A 1 103 ? -29.755 2.531 40.368 1.00 90.75 103 ALA A C 1
ATOM 800 O O . ALA A 1 103 ? -30.965 2.426 40.574 1.00 90.75 103 ALA A O 1
ATOM 801 N N . ASP A 1 104 ? -29.008 3.480 40.934 1.00 91.12 104 ASP A N 1
ATOM 802 C CA . ASP A 1 104 ? -29.530 4.479 41.867 1.00 91.12 104 ASP A CA 1
ATOM 803 C C . ASP A 1 104 ? -30.563 5.397 41.204 1.00 91.12 104 ASP A C 1
ATOM 805 O O . ASP A 1 104 ? -31.617 5.661 41.790 1.00 91.12 104 ASP A O 1
ATOM 809 N N . TYR A 1 105 ? -30.314 5.839 39.966 1.00 91.06 105 TYR A N 1
ATOM 810 C CA . TYR A 1 105 ? -31.275 6.631 39.198 1.00 91.06 105 TYR A CA 1
ATOM 811 C C . TYR A 1 105 ? -32.609 5.889 39.036 1.00 91.06 105 TYR A C 1
ATOM 813 O O . TYR A 1 105 ? -33.662 6.405 39.417 1.00 91.06 105 TYR A O 1
ATOM 821 N N . PHE A 1 106 ? -32.580 4.649 38.533 1.00 88.88 106 PHE A N 1
ATOM 822 C CA . PHE A 1 106 ? -33.803 3.870 38.316 1.00 88.88 106 PHE A CA 1
ATOM 823 C C . PHE A 1 106 ? -34.499 3.477 39.623 1.00 88.88 106 PHE A C 1
ATOM 825 O O . PHE A 1 106 ? -35.730 3.432 39.670 1.00 88.88 106 PHE A O 1
ATOM 832 N N . ALA A 1 107 ? -33.747 3.254 40.703 1.00 91.75 107 ALA A N 1
ATOM 833 C CA . ALA A 1 107 ? -34.328 3.045 42.023 1.00 91.75 107 ALA A CA 1
ATOM 834 C C . ALA A 1 107 ? -35.132 4.272 42.485 1.00 91.75 107 ALA A C 1
ATOM 836 O O . ALA A 1 107 ? -36.246 4.110 42.988 1.00 91.75 107 ALA A O 1
ATOM 837 N N . ARG A 1 108 ? -34.619 5.493 42.270 1.00 91.75 108 ARG A N 1
ATOM 838 C CA . ARG A 1 108 ? -35.345 6.737 42.583 1.00 91.75 108 ARG A CA 1
ATOM 839 C C . ARG A 1 108 ? -36.578 6.927 41.699 1.00 91.75 108 ARG A C 1
ATOM 841 O O . ARG A 1 108 ? -37.622 7.312 42.216 1.00 91.75 108 ARG A O 1
ATOM 848 N N . VAL A 1 109 ? -36.498 6.611 40.402 1.00 91.25 109 VAL A N 1
ATOM 849 C CA . VAL A 1 109 ? -37.671 6.629 39.501 1.00 91.25 109 VAL A CA 1
ATOM 850 C C . VAL A 1 109 ? -38.775 5.713 40.037 1.00 91.25 109 VAL A C 1
ATOM 852 O O . VAL A 1 109 ? -39.901 6.160 40.238 1.00 91.25 109 VAL A O 1
ATOM 855 N N . GLY A 1 110 ? -38.449 4.457 40.360 1.00 91.81 110 GLY A N 1
ATOM 856 C CA . GLY A 1 110 ? -39.431 3.512 40.901 1.00 91.81 110 GLY A CA 1
ATOM 857 C C . GLY A 1 110 ? -40.014 3.951 42.250 1.00 91.81 110 GLY A C 1
ATOM 858 O O . GLY A 1 110 ? -41.206 3.783 42.499 1.00 91.81 110 GLY A O 1
ATOM 859 N N . GLN A 1 111 ? -39.206 4.567 43.121 1.00 92.19 111 GLN A N 1
ATOM 860 C CA . GLN A 1 111 ? -39.694 5.148 44.379 1.00 92.19 111 GLN A CA 1
ATOM 861 C C . GLN A 1 111 ? -40.715 6.268 44.131 1.00 92.19 111 GLN A C 1
ATOM 863 O O . GLN A 1 111 ? -41.739 6.313 44.812 1.00 92.19 111 GLN A O 1
ATOM 868 N N . GLN A 1 112 ? -40.478 7.132 43.140 1.00 92.06 112 GLN A N 1
ATOM 869 C CA . GLN A 1 112 ? -41.407 8.201 42.762 1.00 92.06 112 GLN A CA 1
ATOM 870 C C . GLN A 1 112 ? -42.724 7.672 42.191 1.00 92.06 112 GLN A C 1
ATOM 872 O O . GLN A 1 112 ? -43.791 8.191 42.528 1.00 92.06 112 GLN A O 1
ATOM 877 N N . GLU A 1 113 ? -42.682 6.613 41.381 1.00 91.75 113 GLU A N 1
ATOM 878 C CA . GLU A 1 113 ? -43.896 5.958 40.881 1.00 91.75 113 GLU A CA 1
ATOM 879 C C . GLU A 1 113 ? -44.754 5.411 42.031 1.00 91.75 113 GLU A C 1
ATOM 881 O O . GLU A 1 113 ? -45.967 5.628 42.058 1.00 91.75 113 GLU A O 1
ATOM 886 N N . VAL A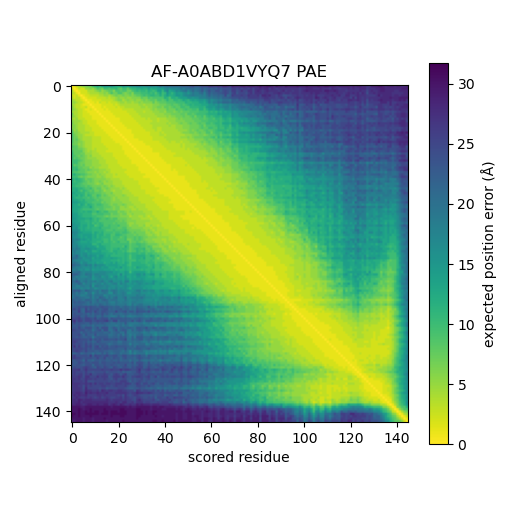 1 114 ? -44.130 4.770 43.027 1.00 92.62 114 VAL A N 1
ATOM 887 C CA . VAL A 1 114 ? -44.840 4.254 44.210 1.00 92.62 114 VAL A CA 1
ATOM 888 C C . VAL A 1 114 ? -45.428 5.385 45.052 1.00 92.62 114 VAL A C 1
ATOM 890 O O . VAL A 1 114 ? -46.576 5.282 45.481 1.00 92.62 114 VAL A O 1
ATOM 893 N N . LEU A 1 115 ? -44.678 6.468 45.281 1.00 91.69 115 LEU A N 1
ATOM 894 C CA . LEU A 1 115 ? -45.185 7.631 46.017 1.00 91.69 115 LEU A CA 1
ATOM 895 C C . LEU A 1 115 ? -46.371 8.277 45.300 1.00 91.69 115 LEU A C 1
ATOM 897 O O . LEU A 1 115 ? -47.373 8.591 45.935 1.00 91.69 115 LEU A O 1
ATOM 901 N N . THR A 1 116 ? -46.295 8.396 43.975 1.00 91.44 116 THR A N 1
ATOM 902 C CA . THR A 1 116 ? -47.388 8.925 43.152 1.00 91.44 116 THR A CA 1
ATOM 903 C C . THR A 1 116 ? -48.639 8.053 43.260 1.00 91.44 116 THR A C 1
ATOM 905 O O . THR A 1 116 ? -49.737 8.573 43.455 1.00 91.44 116 THR A O 1
ATOM 908 N N . ALA A 1 117 ? -48.490 6.727 43.176 1.00 92.88 117 ALA A N 1
ATOM 909 C CA . ALA A 1 117 ? -49.605 5.797 43.339 1.00 92.88 117 ALA A CA 1
ATOM 910 C C . ALA A 1 117 ? -50.228 5.894 44.740 1.00 92.88 117 ALA A C 1
ATOM 912 O O . ALA A 1 117 ? -51.446 5.986 44.863 1.00 92.88 117 ALA A O 1
ATOM 913 N N . LEU A 1 118 ? -49.405 5.956 45.792 1.00 91.50 118 LEU A N 1
ATOM 914 C CA . LEU A 1 118 ? -49.877 6.063 47.173 1.00 91.50 118 LEU A CA 1
ATOM 915 C C . LEU A 1 118 ? -50.676 7.353 47.406 1.00 91.50 118 LEU A C 1
ATOM 917 O O . LEU A 1 118 ? -51.742 7.304 48.008 1.00 91.50 118 LEU A O 1
ATOM 921 N N . THR A 1 119 ? -50.211 8.486 46.881 1.00 91.19 119 THR A N 1
ATOM 922 C CA . THR A 1 119 ? -50.932 9.765 46.968 1.00 91.19 119 THR A CA 1
ATOM 923 C C . THR A 1 119 ? -52.281 9.725 46.249 1.00 91.19 119 THR A C 1
ATOM 925 O O . THR A 1 119 ? -53.250 10.319 46.722 1.00 91.19 119 THR A O 1
ATOM 928 N N . ASN A 1 120 ? -52.354 9.032 45.110 1.00 92.06 120 ASN A N 1
ATOM 929 C CA . ASN A 1 120 ? -53.569 8.953 44.300 1.00 92.06 120 ASN A CA 1
ATOM 930 C C . ASN A 1 120 ? -54.605 7.981 44.882 1.00 92.06 120 ASN A C 1
ATOM 932 O O . ASN A 1 120 ? -55.790 8.311 44.933 1.00 92.06 120 ASN A O 1
ATOM 936 N N . ASP A 1 121 ? -54.162 6.801 45.314 1.00 94.94 121 ASP A N 1
ATOM 937 C CA . ASP A 1 121 ? -55.044 5.719 45.762 1.00 94.94 121 ASP A CA 1
ATOM 938 C C . ASP A 1 121 ? -55.389 5.825 47.255 1.00 94.94 121 ASP A C 1
ATOM 940 O O . ASP A 1 121 ? -56.438 5.344 47.687 1.00 94.94 121 ASP A O 1
ATOM 944 N N . HIS A 1 122 ? -54.521 6.476 48.032 1.00 90.38 122 HIS A N 1
ATOM 945 C CA . HIS A 1 122 ? -54.614 6.599 49.484 1.00 90.38 122 HIS A CA 1
ATOM 946 C C . HIS A 1 122 ? -54.323 8.033 49.966 1.00 90.38 122 HIS A C 1
ATOM 948 O O . HIS A 1 122 ? -53.355 8.266 50.700 1.00 90.38 122 HIS A O 1
ATOM 954 N N . PRO A 1 123 ? -55.160 9.022 49.596 1.00 86.94 123 PRO A N 1
ATOM 955 C CA . PRO A 1 123 ? -54.945 10.432 49.938 1.00 86.94 123 PRO A CA 1
ATOM 956 C C . PRO A 1 123 ? -54.984 10.716 51.449 1.00 86.94 123 PRO A C 1
ATOM 958 O O . PRO A 1 123 ? -54.581 11.790 51.894 1.00 86.94 123 PRO A O 1
ATOM 961 N N . GLU A 1 124 ? -55.486 9.778 52.254 1.00 90.56 124 GLU A N 1
ATOM 962 C CA . GLU A 1 124 ? -55.461 9.832 53.714 1.00 90.56 124 GLU A CA 1
ATOM 963 C C . GLU A 1 124 ? -54.059 9.668 54.322 1.00 90.56 124 GLU A C 1
ATOM 965 O O . GLU A 1 124 ? -53.858 10.026 55.486 1.00 90.56 124 GLU A O 1
ATOM 970 N N . PHE A 1 125 ? -53.090 9.142 53.567 1.00 87.12 125 PHE A N 1
ATOM 971 C CA . PHE A 1 125 ? -51.707 9.020 54.015 1.00 87.12 125 PHE A CA 1
ATOM 972 C C . PHE A 1 125 ? -50.914 10.296 53.711 1.00 87.12 125 PHE A C 1
ATOM 974 O O . PHE A 1 125 ? -50.790 10.720 52.566 1.00 87.12 125 PHE A O 1
ATOM 981 N N . ASP A 1 126 ? -50.307 10.889 54.744 1.00 88.12 126 ASP A N 1
ATOM 982 C CA . ASP A 1 126 ? -49.351 11.985 54.564 1.00 88.12 126 ASP A CA 1
ATOM 983 C C . ASP A 1 126 ? -48.007 11.440 54.061 1.00 88.12 126 ASP A C 1
ATOM 985 O O . ASP A 1 126 ? -47.204 10.891 54.824 1.00 88.12 126 ASP A O 1
ATOM 989 N N . VAL A 1 127 ? -47.765 11.592 52.760 1.00 89.31 127 VAL A N 1
ATOM 990 C CA . VAL A 1 127 ? -46.546 11.112 52.100 1.00 89.31 127 VAL A CA 1
ATOM 991 C C . VAL A 1 127 ? -45.380 12.097 52.162 1.00 89.31 127 VAL A C 1
ATOM 993 O O . VAL A 1 127 ? -44.274 11.727 51.776 1.00 89.31 127 VAL A O 1
ATOM 996 N N . LYS A 1 128 ? -45.546 13.317 52.696 1.00 88.38 128 LYS A N 1
ATOM 997 C CA . LYS A 1 128 ? -44.493 14.355 52.650 1.00 88.38 128 LYS A CA 1
ATOM 998 C C . LYS A 1 128 ? -43.183 13.923 53.300 1.00 88.38 128 LYS A C 1
ATOM 1000 O O . LYS A 1 128 ? -42.098 14.257 52.828 1.00 88.38 128 LYS A O 1
ATOM 1005 N N . ALA A 1 129 ? -43.271 13.168 54.395 1.00 88.50 129 ALA A N 1
ATOM 1006 C CA . ALA A 1 129 ? -42.095 12.623 55.069 1.00 88.50 129 ALA A CA 1
ATOM 1007 C C . ALA A 1 129 ? -41.366 11.567 54.217 1.00 88.50 129 ALA A C 1
ATOM 1009 O O . ALA A 1 129 ? -40.153 11.402 54.347 1.00 88.50 129 ALA A O 1
ATOM 1010 N N . LEU A 1 130 ? -42.098 10.856 53.355 1.00 88.56 130 LEU A N 1
ATOM 1011 C CA . LEU A 1 130 ? -41.544 9.883 52.419 1.00 88.56 130 LEU A CA 1
ATOM 1012 C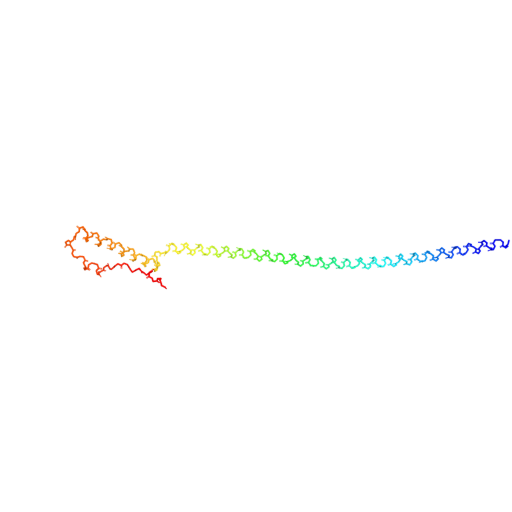 C . LEU A 1 130 ? -40.965 10.578 51.181 1.00 88.56 130 LEU A C 1
ATOM 1014 O O . LEU A 1 130 ? -39.8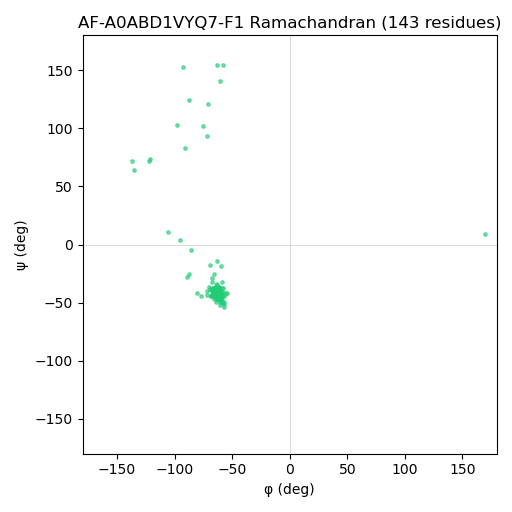51 10.248 50.793 1.00 88.56 130 LEU A O 1
ATOM 1018 N N . GLU A 1 131 ? -41.638 11.588 50.630 1.00 89.06 131 GLU A N 1
ATOM 1019 C CA . GLU A 1 131 ? -41.129 12.412 49.520 1.00 89.06 131 GLU A CA 1
ATOM 1020 C C . GLU A 1 131 ? -39.809 13.109 49.879 1.00 89.06 131 GLU A C 1
ATOM 1022 O O . GLU A 1 131 ? -38.861 13.096 49.099 1.00 89.06 131 GLU A O 1
ATOM 1027 N N . ALA A 1 132 ? -39.699 13.653 51.096 1.00 88.50 132 ALA A N 1
ATOM 1028 C CA . ALA A 1 132 ? -38.459 14.263 51.579 1.00 88.50 132 ALA A CA 1
ATOM 1029 C C . ALA A 1 132 ? -37.312 13.249 51.756 1.00 88.50 132 ALA A C 1
ATOM 1031 O O . ALA A 1 132 ? -36.140 13.621 51.721 1.00 88.50 132 ALA A O 1
ATOM 1032 N N . ARG A 1 133 ? -37.640 11.970 51.982 1.00 88.00 133 ARG A N 1
ATOM 1033 C CA . ARG A 1 133 ? -36.666 10.887 52.174 1.00 88.00 133 ARG A CA 1
ATOM 1034 C C . ARG A 1 133 ? -36.257 10.217 50.862 1.00 88.00 133 ARG A C 1
ATOM 1036 O O . ARG A 1 133 ? -35.146 9.699 50.780 1.00 88.00 133 ARG A O 1
ATOM 1043 N N . PHE A 1 134 ? -37.138 10.232 49.870 1.00 88.06 134 PHE A N 1
ATOM 1044 C CA . PHE A 1 134 ? -36.927 9.668 48.542 1.00 88.06 134 PHE A CA 1
ATOM 1045 C C . PHE A 1 134 ? -37.120 10.770 47.500 1.00 88.06 134 PHE A C 1
ATOM 1047 O O . PHE A 1 134 ? -38.145 10.788 46.822 1.00 88.06 134 PHE A O 1
ATOM 1054 N N . PRO A 1 135 ? -36.179 11.721 47.393 1.00 85.00 135 PRO A N 1
ATOM 1055 C CA . PRO A 1 135 ? -36.298 12.802 46.429 1.00 85.00 135 PRO A CA 1
ATOM 1056 C C . PRO A 1 135 ? -36.294 12.258 44.991 1.00 85.00 135 PRO A C 1
ATOM 1058 O O . PRO A 1 135 ? -35.743 11.178 44.738 1.00 85.00 135 PRO A O 1
ATOM 1061 N N . PRO A 1 136 ? -36.898 12.988 44.038 1.00 85.19 136 PRO A N 1
ATOM 1062 C CA . PRO A 1 136 ? -36.840 12.619 42.634 1.00 85.19 136 PRO A CA 1
ATOM 1063 C C . PRO A 1 136 ? -35.386 12.532 42.141 1.00 85.19 136 PRO A C 1
ATOM 1065 O O . PRO A 1 136 ? -34.489 13.144 42.727 1.00 85.19 136 PRO A O 1
ATOM 1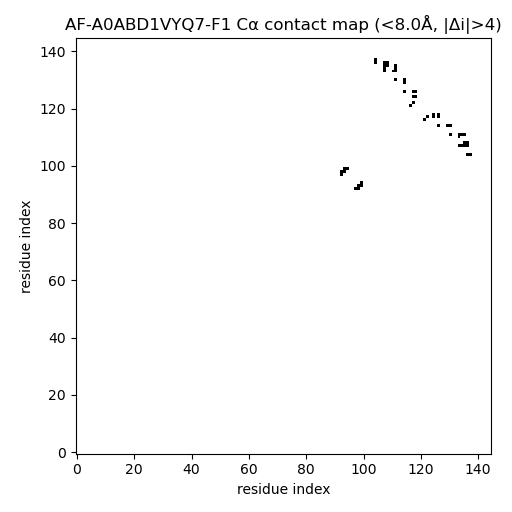068 N N . PRO A 1 137 ? -35.125 11.733 41.095 1.00 84.62 137 PRO A N 1
ATOM 1069 C CA . PRO A 1 137 ? -33.793 11.646 40.515 1.00 84.62 137 PRO A CA 1
ATOM 1070 C C . PRO A 1 137 ? -33.336 13.008 39.980 1.00 84.62 137 PRO A C 1
ATOM 1072 O O . PRO A 1 137 ? -34.121 13.742 39.379 1.00 84.62 137 PRO A O 1
ATOM 1075 N N . ASP A 1 138 ? -32.056 13.318 40.180 1.00 79.50 138 ASP A N 1
ATOM 1076 C CA . ASP A 1 138 ? -31.430 14.517 39.630 1.00 79.50 138 ASP A CA 1
ATOM 1077 C C . ASP A 1 138 ? -31.288 14.339 38.110 1.00 79.50 138 ASP A C 1
ATOM 1079 O O . ASP A 1 138 ? -30.674 13.378 37.641 1.00 79.50 138 ASP A O 1
ATOM 1083 N N . VAL A 1 139 ? -31.898 15.231 37.328 1.00 65.56 139 VAL A N 1
ATOM 1084 C CA . VAL A 1 139 ? -31.771 15.233 35.865 1.00 65.56 139 VAL A CA 1
ATOM 1085 C C . VAL A 1 139 ? -30.594 16.139 35.512 1.00 65.56 139 VAL A C 1
ATOM 1087 O O . VAL A 1 139 ? -30.768 17.324 35.245 1.00 65.56 139 VAL A O 1
ATOM 1090 N N . GLU A 1 140 ? -29.369 15.620 35.569 1.00 57.50 140 GLU A N 1
ATOM 1091 C CA . GLU A 1 140 ? -28.222 16.345 35.012 1.00 57.50 140 GLU A CA 1
ATOM 1092 C C . GLU A 1 140 ? -28.327 16.307 33.478 1.00 57.50 140 GLU A C 1
ATOM 1094 O O . GLU A 1 140 ? -27.931 15.328 32.846 1.00 57.50 140 GLU A O 1
ATOM 1099 N N . GLY A 1 141 ? -28.933 17.337 32.872 1.00 54.34 141 GLY A N 1
ATOM 1100 C CA . GLY A 1 141 ? -29.049 17.398 31.410 1.00 54.34 141 GLY A CA 1
ATOM 1101 C C . GLY A 1 141 ? -29.948 18.457 30.762 1.00 54.34 141 GLY A C 1
ATOM 1102 O O . GLY A 1 141 ? -30.126 18.375 29.553 1.00 54.34 141 GLY A O 1
ATOM 1103 N N . GLU A 1 142 ? -30.500 19.441 31.478 1.00 45.59 142 GLU A N 1
ATOM 1104 C CA . GLU A 1 142 ? -31.163 20.598 30.842 1.00 45.59 142 GLU A CA 1
ATOM 1105 C C . GLU A 1 142 ? -30.488 21.907 31.270 1.00 45.59 142 GLU A C 1
ATOM 1107 O O . GLU A 1 142 ? -31.022 22.674 32.060 1.00 45.59 142 GLU A O 1
ATOM 1112 N N . ASP A 1 143 ? -29.292 22.151 30.741 1.00 49.91 143 ASP A N 1
ATOM 1113 C CA . ASP A 1 143 ? -28.713 23.494 30.635 1.00 49.91 143 ASP A CA 1
ATOM 1114 C C . ASP A 1 143 ? -28.076 23.603 29.238 1.00 49.91 143 ASP A C 1
ATOM 1116 O O . ASP A 1 143 ? -26.860 23.569 29.068 1.00 49.91 143 ASP A O 1
ATOM 1120 N N . ASP A 1 144 ? -28.931 23.681 28.213 1.00 50.22 144 ASP A N 1
ATOM 1121 C CA . ASP A 1 144 ? -28.552 24.180 26.889 1.00 50.22 144 ASP A CA 1
ATOM 1122 C C . ASP A 1 144 ? -28.990 25.654 26.803 1.00 50.22 144 ASP A C 1
ATOM 1124 O O . ASP A 1 144 ? -30.171 25.974 26.639 1.00 50.22 144 ASP A O 1
ATOM 1128 N N . SER A 1 145 ? -28.023 26.564 26.948 1.00 53.59 145 SER A N 1
ATOM 1129 C CA . SER A 1 145 ? -28.112 27.994 26.609 1.00 53.59 145 SER A CA 1
ATOM 1130 C C . SER A 1 145 ? -26.898 28.419 25.795 1.00 53.59 145 SER A C 1
ATOM 1132 O O . SER A 1 145 ? -25.773 28.011 26.159 1.00 53.59 145 SER A O 1
#

Sequence (145 aa):
MEADLKESDSNLLNLTKQLDNANATQKVAAEALEAANKEKRRLLEEAKSRDEEISGLRKDLANAEDDKKEAEAGKKEVEARLANAEADFVANFHNTEAYTNFADYFARVGQQEVLTALTNDHPEFDVKALEARFPPPDVEGEDDS